Protein AF-A0A3N5J9G9-F1 (afdb_monomer)

Radius of gyration: 13.67 Å; Cα contacts (8 Å, |Δi|>4): 198; chains: 1; bounding box: 36×38×26 Å

Foldseek 3Di:
DPPLPQKDKDWDAPCCLVQVKDKAFPVRCVNDPDAPDWAWEQFPNDTDIWGWHWDQDPPPDDPPGRTITITHCNVVCVRGNADHRWMWMWGHDPRYIYIDTD

Secondary structure (DSSP, 8-state):
------EEEEEPPHHHHHHTEEEEEGGGGGGSSPTT-EEEEEETTEEEEEEEEEE----SSSS----EEEEE-GGGTTT----TT-EEEEEEETTEEEEEE-

pLDDT: mean 83.21, std 15.83, range [36.0, 94.75]

Nearest PDB structures (foldseek):
  6j9b-assembly2_D  TM=6.856E-01  e=1.153E-04  Arabidopsis thaliana
  5ly5-assembly1_A-2  TM=3.563E-01  e=4.260E+00  Pyrobaculum calidifontis
  4v2a-assembly1_A  TM=2.486E-01  e=2.518E+00  Homo sapiens

Mean predicted aligned error: 6.6 Å

Sequence (102 aa):
MDTTDQTFSRKLSGEESEKRFIIVPKERAGFFPKPGVSFKLLIDGNEIETALRPVEMPNQRSGQGRSSYHLDLSKHINLFRPRFGQMIMIEKVDDQFKLRLL

Structure (mmCIF, N/CA/C/O backbone):
data_AF-A0A3N5J9G9-F1
#
_entry.id   AF-A0A3N5J9G9-F1
#
loop_
_atom_site.group_PDB
_atom_site.id
_atom_site.type_symbol
_atom_site.label_atom_id
_atom_site.label_alt_id
_atom_site.label_comp_id
_atom_site.label_asym_id
_atom_site.label_entity_id
_atom_site.label_seq_id
_atom_site.pdbx_PDB_ins_code
_atom_site.Cartn_x
_atom_site.Cartn_y
_atom_site.Cartn_z
_atom_site.occupancy
_atom_site.B_iso_or_equiv
_atom_site.auth_seq_id
_atom_site.auth_comp_id
_atom_site.auth_asym_id
_atom_site.auth_atom_id
_atom_site.pdbx_PDB_model_num
ATOM 1 N N . MET A 1 1 ? -11.157 25.288 -2.956 1.00 36.00 1 MET A N 1
ATOM 2 C CA . MET A 1 1 ? -11.847 23.984 -3.018 1.00 36.00 1 MET A CA 1
ATOM 3 C C . MET A 1 1 ? -10.754 22.940 -3.039 1.00 36.00 1 MET A C 1
ATOM 5 O O . MET A 1 1 ? -10.257 22.603 -4.105 1.00 36.00 1 MET A O 1
ATOM 9 N N . ASP A 1 2 ? -10.297 22.533 -1.861 1.00 36.72 2 ASP A N 1
ATOM 10 C CA . ASP A 1 2 ? -9.253 21.524 -1.722 1.00 36.72 2 ASP A CA 1
ATOM 11 C C . ASP A 1 2 ? -9.874 20.159 -2.000 1.00 36.72 2 ASP A C 1
ATOM 13 O O . ASP A 1 2 ? -10.464 19.528 -1.126 1.00 36.72 2 ASP A O 1
ATOM 17 N N . THR A 1 3 ? -9.792 19.714 -3.249 1.00 41.41 3 THR A N 1
ATOM 18 C CA . THR A 1 3 ? -10.000 18.313 -3.611 1.00 41.41 3 THR A CA 1
ATOM 19 C C . THR A 1 3 ? -8.871 17.505 -2.986 1.00 41.41 3 THR A C 1
ATOM 21 O O . THR A 1 3 ? -7.856 17.232 -3.623 1.00 41.41 3 THR A O 1
ATOM 24 N N . THR A 1 4 ? -9.005 17.180 -1.700 1.00 55.50 4 THR A N 1
ATOM 25 C CA . THR A 1 4 ? -8.153 16.181 -1.065 1.00 55.50 4 THR A CA 1
ATOM 26 C C . THR A 1 4 ? -8.469 14.866 -1.759 1.00 55.50 4 THR A C 1
ATOM 28 O O . THR A 1 4 ? -9.549 14.312 -1.577 1.00 55.50 4 THR A O 1
ATOM 31 N N . ASP A 1 5 ? -7.573 14.433 -2.638 1.00 65.75 5 ASP A N 1
ATOM 32 C CA . ASP A 1 5 ? -7.665 13.170 -3.359 1.00 65.75 5 ASP A CA 1
ATOM 33 C C . ASP A 1 5 ? -7.802 12.046 -2.318 1.00 65.75 5 ASP A C 1
ATOM 35 O O . ASP A 1 5 ? -6.846 11.722 -1.616 1.00 65.75 5 ASP A O 1
ATOM 39 N N . GLN A 1 6 ? -9.017 11.522 -2.127 1.00 84.75 6 GLN A N 1
ATOM 40 C CA . GLN A 1 6 ? -9.305 10.523 -1.084 1.00 84.75 6 GLN A CA 1
ATOM 41 C C . GLN A 1 6 ? -8.866 9.115 -1.501 1.00 84.75 6 GLN A C 1
ATOM 43 O O . GLN A 1 6 ? -8.981 8.173 -0.720 1.00 84.75 6 GLN A O 1
ATOM 48 N N . THR A 1 7 ? -8.347 8.955 -2.718 1.00 91.06 7 THR A N 1
ATOM 49 C CA . THR A 1 7 ? -8.064 7.651 -3.313 1.00 91.06 7 THR A CA 1
ATOM 50 C C . THR A 1 7 ? -6.720 7.623 -4.021 1.00 91.06 7 THR A C 1
ATOM 52 O O . THR A 1 7 ? -6.488 8.358 -4.972 1.00 91.06 7 THR A O 1
ATOM 55 N N . PHE A 1 8 ? -5.870 6.676 -3.654 1.00 91.81 8 PHE A N 1
ATOM 56 C CA . PHE A 1 8 ? -4.665 6.322 -4.386 1.00 91.81 8 PHE A CA 1
ATOM 57 C C . PHE A 1 8 ? -4.888 5.017 -5.150 1.00 91.81 8 PHE A C 1
ATOM 59 O O . PHE A 1 8 ? -4.993 3.952 -4.548 1.00 91.81 8 PHE A O 1
ATOM 66 N N . SER A 1 9 ? -4.923 5.071 -6.480 1.00 92.88 9 SER A N 1
ATOM 67 C CA . SER A 1 9 ? -5.061 3.879 -7.322 1.00 92.88 9 SER A CA 1
ATOM 68 C C . SER A 1 9 ? -3.886 3.713 -8.267 1.00 92.88 9 SER A C 1
ATOM 70 O O . SER A 1 9 ? -3.437 4.688 -8.874 1.00 92.88 9 SER A O 1
ATOM 72 N N . ARG A 1 10 ? -3.418 2.478 -8.455 1.00 92.12 10 ARG A N 1
ATOM 73 C CA . ARG A 1 10 ? -2.392 2.180 -9.459 1.00 92.12 10 ARG A CA 1
ATOM 74 C C . ARG A 1 10 ? -2.289 0.703 -9.800 1.00 92.12 10 ARG A C 1
ATOM 76 O O . ARG A 1 10 ? -2.758 -0.155 -9.066 1.00 92.12 10 ARG A O 1
ATOM 83 N N . LYS A 1 11 ? -1.598 0.415 -10.900 1.00 94.06 11 LYS A N 1
ATOM 84 C CA . LYS A 1 11 ? -1.230 -0.940 -11.312 1.00 94.06 11 LYS A CA 1
ATOM 85 C C . LYS A 1 11 ? 0.057 -1.387 -10.613 1.00 94.06 11 LYS A C 1
ATOM 87 O O . LYS A 1 11 ? 1.041 -0.639 -10.611 1.00 94.06 11 LYS A O 1
ATOM 92 N N . LEU A 1 12 ? 0.053 -2.591 -10.048 1.00 91.44 12 LEU A N 1
ATOM 93 C CA . LEU A 1 12 ? 1.231 -3.207 -9.441 1.00 91.44 12 LEU A CA 1
ATOM 94 C C . LEU A 1 12 ? 2.194 -3.719 -10.509 1.00 91.44 12 LEU A C 1
ATOM 96 O O . LEU A 1 12 ? 1.791 -4.348 -11.493 1.00 91.44 12 LEU A O 1
ATOM 100 N N . SER A 1 13 ? 3.480 -3.460 -10.295 1.00 90.75 13 SER A N 1
ATOM 101 C CA . SER A 1 13 ? 4.556 -4.066 -11.077 1.00 90.75 13 SER A CA 1
ATOM 102 C C . SER A 1 13 ? 4.800 -5.526 -10.667 1.00 90.75 13 SER A C 1
ATOM 104 O O . SER A 1 13 ? 4.229 -6.031 -9.695 1.00 90.75 13 SER A O 1
ATOM 106 N N . GLY A 1 14 ? 5.643 -6.225 -11.435 1.00 88.56 14 GLY A N 1
ATOM 107 C CA . GLY A 1 14 ? 6.019 -7.613 -11.141 1.00 88.56 14 GLY A CA 1
ATOM 108 C C . GLY A 1 14 ? 6.712 -7.725 -9.792 1.00 88.56 14 GLY A C 1
ATOM 109 O O . GLY A 1 14 ? 6.305 -8.530 -8.961 1.00 88.56 14 GLY A O 1
ATOM 110 N N . GLU A 1 15 ? 7.673 -6.835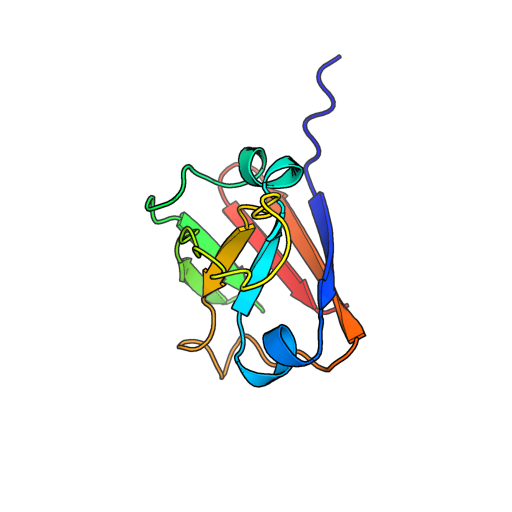 -9.539 1.00 89.25 15 GLU A N 1
ATOM 111 C CA . GLU A 1 15 ? 8.429 -6.820 -8.290 1.00 89.25 15 GLU A CA 1
ATOM 112 C C . GLU A 1 15 ? 7.528 -6.581 -7.070 1.00 89.25 15 GLU A C 1
ATOM 114 O O . GLU A 1 15 ? 7.636 -7.286 -6.074 1.00 89.25 15 GLU A O 1
ATOM 119 N N . GLU A 1 16 ? 6.593 -5.640 -7.165 1.00 89.19 16 GLU A N 1
ATOM 120 C CA . GLU A 1 16 ? 5.635 -5.345 -6.095 1.00 89.19 16 GLU A CA 1
ATOM 121 C C . GLU A 1 16 ? 4.703 -6.506 -5.780 1.00 89.19 16 GLU A C 1
ATOM 123 O O . GLU A 1 16 ? 4.377 -6.757 -4.622 1.00 89.19 16 GLU A O 1
ATOM 128 N N . SER A 1 17 ? 4.277 -7.223 -6.818 1.00 89.62 17 SER A N 1
ATOM 129 C CA . SER A 1 17 ? 3.384 -8.367 -6.657 1.00 89.62 17 SER A CA 1
ATOM 130 C C . SER A 1 17 ? 4.127 -9.554 -6.042 1.00 89.62 17 SER A C 1
ATOM 132 O O . SER A 1 17 ? 3.610 -10.220 -5.148 1.00 89.62 17 SER A O 1
ATOM 134 N N . GLU A 1 18 ? 5.362 -9.790 -6.486 1.00 89.25 18 GLU A N 1
ATOM 135 C CA . GLU A 1 18 ? 6.203 -10.895 -6.027 1.00 89.25 18 GLU A CA 1
ATOM 136 C C . GLU A 1 18 ? 6.710 -10.673 -4.596 1.00 89.25 18 GLU A C 1
ATOM 138 O O . GLU A 1 18 ? 6.531 -11.525 -3.724 1.00 89.25 18 GLU A O 1
ATOM 143 N N . LYS A 1 19 ? 7.291 -9.497 -4.333 1.00 88.88 19 LYS A N 1
ATOM 144 C CA . LYS A 1 19 ? 7.855 -9.124 -3.029 1.00 88.88 19 LYS A CA 1
ATOM 145 C C . LYS A 1 19 ? 6.815 -8.529 -2.073 1.00 88.88 19 LYS A C 1
ATOM 147 O O . LYS A 1 19 ? 7.134 -8.293 -0.911 1.00 88.88 19 LYS A O 1
ATOM 152 N N . ARG A 1 20 ? 5.575 -8.324 -2.534 1.00 91.25 20 ARG A N 1
ATOM 153 C CA . ARG A 1 20 ? 4.410 -7.8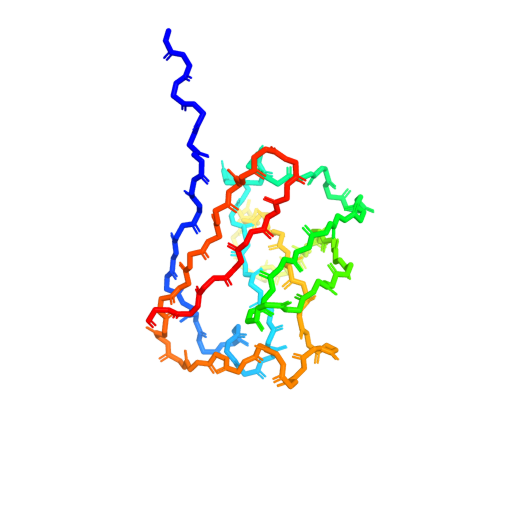88 -1.739 1.00 91.25 20 ARG A CA 1
ATOM 154 C C . ARG A 1 20 ? 4.620 -6.564 -1.019 1.00 91.25 20 ARG A C 1
ATOM 156 O O . ARG A 1 20 ? 4.363 -6.427 0.174 1.00 91.25 20 ARG A O 1
ATOM 163 N N . PHE A 1 21 ? 5.045 -5.570 -1.773 1.00 91.69 21 PHE A N 1
ATOM 164 C CA . PHE A 1 21 ? 5.053 -4.186 -1.326 1.00 91.69 21 PHE A CA 1
ATOM 165 C C . PHE A 1 21 ? 4.386 -3.314 -2.376 1.00 91.69 21 PHE A C 1
ATOM 167 O O . PHE A 1 21 ? 4.200 -3.732 -3.516 1.00 91.69 21 PHE A O 1
ATOM 174 N N . ILE A 1 22 ? 4.033 -2.095 -1.991 1.00 91.94 22 ILE A N 1
ATOM 175 C CA . ILE A 1 22 ? 3.468 -1.109 -2.906 1.00 91.94 22 ILE A CA 1
ATOM 176 C C . ILE A 1 22 ? 4.411 0.077 -2.982 1.00 91.94 22 ILE A C 1
ATOM 178 O O . ILE A 1 22 ? 4.732 0.691 -1.967 1.00 91.94 22 ILE A O 1
ATOM 182 N N . ILE A 1 23 ? 4.825 0.421 -4.194 1.00 91.19 23 ILE A N 1
ATOM 183 C CA . ILE A 1 23 ? 5.572 1.645 -4.463 1.00 91.19 23 ILE A CA 1
ATOM 184 C C . ILE A 1 23 ? 4.601 2.824 -4.416 1.00 91.19 23 ILE A C 1
ATOM 186 O O . ILE A 1 23 ? 3.589 2.877 -5.118 1.00 91.19 23 ILE A O 1
ATOM 190 N N . VAL A 1 24 ? 4.927 3.806 -3.598 1.00 90.62 24 VAL A N 1
ATOM 191 C CA . VAL A 1 24 ? 4.236 5.083 -3.514 1.00 90.62 24 VAL A CA 1
ATOM 192 C C . VAL A 1 24 ? 5.177 6.148 -4.073 1.00 90.62 24 VAL A C 1
ATOM 194 O O . VAL A 1 24 ? 6.201 6.458 -3.454 1.00 90.62 24 VAL A O 1
ATOM 197 N N . PRO A 1 25 ? 4.867 6.704 -5.258 1.00 87.06 25 PRO A N 1
ATOM 198 C CA . PRO A 1 25 ? 5.620 7.815 -5.825 1.00 87.06 25 PRO A CA 1
ATOM 199 C C . PRO A 1 25 ? 5.657 9.006 -4.862 1.00 87.06 25 PRO A C 1
ATOM 201 O O . PRO A 1 25 ? 4.667 9.282 -4.183 1.00 87.06 25 PRO A O 1
ATOM 204 N N . LYS A 1 26 ? 6.763 9.759 -4.830 1.00 83.81 26 LYS A N 1
ATOM 205 C CA . LYS A 1 26 ? 6.915 10.929 -3.943 1.00 83.81 26 LYS A CA 1
ATOM 206 C C . LYS A 1 26 ? 5.783 11.948 -4.077 1.00 83.81 26 LYS A C 1
ATOM 208 O O . LYS A 1 26 ? 5.338 12.490 -3.074 1.00 83.81 26 LYS A O 1
ATOM 213 N N . GLU A 1 27 ? 5.291 12.166 -5.294 1.00 84.69 27 GLU A N 1
ATOM 214 C CA . GLU A 1 27 ? 4.158 13.059 -5.581 1.00 84.69 27 GLU A CA 1
ATOM 215 C C . GLU A 1 27 ? 2.850 12.620 -4.897 1.00 84.69 27 GLU A C 1
ATOM 217 O O . GLU A 1 27 ? 2.011 13.453 -4.572 1.00 84.69 27 GLU A O 1
ATOM 222 N N . ARG A 1 28 ? 2.693 11.317 -4.626 1.00 87.00 28 ARG A N 1
ATOM 223 C CA . ARG A 1 28 ? 1.544 10.738 -3.919 1.00 87.00 28 ARG A CA 1
ATOM 224 C C . ARG A 1 28 ? 1.824 10.469 -2.440 1.00 87.00 28 ARG A C 1
ATOM 226 O O . ARG A 1 28 ? 0.907 10.109 -1.715 1.00 87.00 28 ARG A O 1
ATOM 233 N N . ALA A 1 29 ? 3.053 10.666 -1.959 1.00 84.88 29 ALA A N 1
ATOM 234 C CA . ALA A 1 29 ? 3.409 10.400 -0.565 1.00 84.88 29 ALA A CA 1
ATOM 235 C C . ALA A 1 29 ? 2.619 11.265 0.429 1.00 84.88 29 ALA A C 1
ATOM 237 O O . ALA A 1 29 ? 2.349 10.811 1.534 1.00 84.88 29 ALA A O 1
ATOM 238 N N . GLY A 1 30 ? 2.197 12.471 0.022 1.00 86.00 30 GLY A N 1
ATOM 239 C CA . GLY A 1 30 ? 1.364 13.360 0.840 1.00 86.00 30 GLY A CA 1
ATOM 240 C C . GLY A 1 30 ? -0.048 12.835 1.131 1.00 86.00 30 GLY A C 1
ATOM 241 O O . GLY A 1 30 ? -0.703 13.355 2.027 1.00 86.00 30 GLY A O 1
ATOM 242 N N . PHE A 1 31 ? -0.511 11.806 0.410 1.00 88.62 31 PHE A N 1
ATOM 243 C CA . PHE A 1 31 ? -1.771 11.113 0.704 1.00 88.62 31 PHE A CA 1
ATOM 244 C C . PHE A 1 31 ? -1.689 10.272 1.988 1.00 88.62 31 PHE A C 1
ATOM 246 O O . PHE A 1 31 ? -2.677 10.109 2.703 1.00 88.62 31 PHE A O 1
ATOM 253 N N . PHE A 1 32 ? -0.505 9.738 2.283 1.00 90.12 32 PHE A N 1
ATOM 254 C CA . PHE A 1 32 ? -0.263 8.856 3.415 1.00 90.12 32 PHE A CA 1
ATOM 255 C C . PHE A 1 32 ? 0.300 9.633 4.613 1.00 90.12 32 PHE A C 1
ATOM 257 O O . PHE A 1 32 ? 0.802 10.752 4.463 1.00 90.12 32 PHE A O 1
ATOM 264 N N . PRO A 1 33 ? 0.284 9.033 5.814 1.00 89.94 33 PRO A N 1
ATOM 265 C CA . PRO A 1 33 ? 1.021 9.553 6.955 1.00 89.94 33 PRO A CA 1
ATOM 266 C C . PRO A 1 33 ? 2.511 9.680 6.639 1.00 89.94 33 PRO A C 1
ATOM 268 O O . PRO A 1 33 ? 3.040 9.025 5.734 1.00 89.94 33 PRO A O 1
ATOM 271 N N . LYS A 1 34 ? 3.196 10.545 7.395 1.00 88.50 34 LYS A N 1
ATOM 272 C CA . LYS A 1 34 ? 4.618 10.824 7.173 1.00 88.50 34 LYS A CA 1
ATOM 273 C C . LYS A 1 34 ? 5.423 9.513 7.130 1.00 88.50 34 LYS A C 1
ATOM 275 O O . LYS A 1 34 ? 5.167 8.625 7.943 1.00 88.50 34 LYS A O 1
ATOM 280 N N . PRO A 1 35 ? 6.418 9.391 6.234 1.00 88.56 35 PRO A N 1
ATOM 281 C CA . PRO A 1 35 ? 7.283 8.218 6.192 1.00 88.56 35 PRO A CA 1
ATOM 282 C C . PRO A 1 35 ? 7.871 7.902 7.573 1.00 88.56 35 PRO A C 1
ATOM 284 O O . PRO A 1 35 ? 8.323 8.803 8.277 1.00 88.56 35 PRO A O 1
ATOM 287 N N . GLY A 1 36 ? 7.848 6.628 7.959 1.00 86.38 36 GLY A N 1
ATOM 288 C CA . GLY A 1 36 ? 8.258 6.146 9.280 1.00 86.38 36 GLY A CA 1
ATOM 289 C C . GLY A 1 36 ? 7.169 6.192 10.358 1.00 86.38 36 GLY A C 1
ATOM 290 O O . GLY A 1 36 ? 7.351 5.569 11.399 1.00 86.38 36 GLY A O 1
ATOM 291 N N . VAL A 1 37 ? 6.038 6.864 10.120 1.00 90.00 37 VAL A N 1
ATOM 292 C CA . VAL A 1 37 ? 4.890 6.851 11.036 1.00 90.00 37 VAL A CA 1
ATOM 293 C C . VAL A 1 37 ? 3.995 5.661 10.706 1.00 90.00 37 VAL A C 1
ATOM 295 O O . VAL A 1 37 ? 3.527 5.522 9.574 1.00 90.00 37 VAL A O 1
ATOM 298 N N . SER A 1 38 ? 3.770 4.804 11.702 1.00 91.06 38 SER A N 1
ATOM 299 C CA . SER A 1 38 ? 2.820 3.697 11.608 1.00 91.06 38 SER A CA 1
ATOM 300 C C . SER A 1 38 ? 1.386 4.205 11.502 1.00 91.06 38 SER A C 1
ATOM 302 O O . SER A 1 38 ? 1.005 5.178 12.151 1.00 91.06 38 SER A O 1
ATOM 304 N N . PHE A 1 39 ? 0.582 3.522 10.699 1.00 92.00 39 PHE A N 1
ATOM 305 C CA . PHE A 1 39 ? -0.835 3.788 10.531 1.00 92.00 39 PHE A CA 1
ATOM 306 C C . PHE A 1 39 ? -1.614 2.505 10.266 1.00 92.00 39 PHE A C 1
ATOM 308 O O . PHE A 1 39 ? -1.059 1.470 9.885 1.00 92.00 39 PHE A O 1
ATOM 315 N N . LYS A 1 40 ? -2.927 2.595 10.472 1.00 92.88 40 LYS A N 1
ATOM 316 C CA . LYS A 1 40 ? -3.855 1.484 10.287 1.00 92.88 40 LYS A CA 1
ATOM 317 C C . LYS A 1 40 ? -4.276 1.380 8.828 1.00 92.88 40 LYS A C 1
ATOM 319 O O . LYS A 1 40 ? -4.797 2.335 8.247 1.00 92.88 40 LYS A O 1
ATOM 324 N N . LEU A 1 41 ? -4.069 0.202 8.258 1.00 94.50 41 LEU A N 1
ATOM 325 C CA . LEU A 1 41 ? -4.509 -0.163 6.922 1.00 94.50 41 LEU A CA 1
ATOM 326 C C . LEU A 1 41 ? -5.472 -1.342 7.025 1.00 94.50 41 LEU A C 1
ATOM 328 O O . LEU A 1 41 ? -5.141 -2.381 7.583 1.00 94.50 41 LEU A O 1
ATOM 332 N N . LEU A 1 42 ? -6.663 -1.192 6.467 1.00 94.69 42 LEU A N 1
ATOM 333 C CA . LEU A 1 42 ? -7.656 -2.247 6.368 1.00 94.69 42 LEU A CA 1
ATOM 334 C C . LEU A 1 42 ? -7.475 -2.975 5.034 1.00 94.69 42 LEU A C 1
ATOM 336 O O . LEU A 1 42 ? -7.608 -2.364 3.973 1.00 94.69 42 LEU A O 1
ATOM 340 N N . ILE A 1 43 ? -7.194 -4.274 5.082 1.00 93.12 43 ILE A N 1
ATOM 341 C CA . ILE A 1 43 ? -7.082 -5.149 3.911 1.00 93.12 43 ILE A CA 1
ATOM 342 C C . ILE A 1 43 ? -8.031 -6.323 4.108 1.00 93.12 43 ILE A C 1
ATOM 344 O O . ILE A 1 43 ? -7.908 -7.043 5.092 1.00 93.12 43 ILE A O 1
ATOM 348 N N . ASP A 1 44 ? -8.966 -6.524 3.179 1.00 87.44 44 ASP A N 1
ATOM 349 C CA . ASP A 1 44 ? -9.905 -7.658 3.219 1.00 87.44 44 ASP A CA 1
ATOM 350 C C . ASP A 1 44 ? -10.610 -7.809 4.587 1.00 87.44 44 ASP A C 1
ATOM 352 O O . ASP A 1 44 ? -10.635 -8.873 5.201 1.00 87.44 44 ASP A O 1
ATOM 356 N N . GLY A 1 45 ? -11.078 -6.685 5.145 1.00 88.44 45 GLY A N 1
ATOM 357 C CA . GLY A 1 45 ? -11.729 -6.631 6.462 1.00 88.44 45 GLY A CA 1
ATOM 358 C C . GLY A 1 45 ? -10.798 -6.781 7.674 1.00 88.44 45 GLY A C 1
ATOM 359 O O . GLY A 1 45 ? -11.262 -6.650 8.803 1.00 88.44 45 GLY A O 1
ATOM 360 N N . ASN A 1 46 ? -9.498 -7.000 7.467 1.00 91.38 46 ASN A N 1
ATOM 361 C CA . ASN A 1 46 ? -8.503 -7.143 8.526 1.00 91.38 46 ASN A CA 1
ATOM 362 C C . ASN A 1 46 ? -7.693 -5.856 8.683 1.00 91.38 46 ASN A C 1
ATOM 364 O O . ASN A 1 46 ? -7.131 -5.342 7.716 1.00 91.38 46 ASN A O 1
ATOM 368 N N . GLU A 1 47 ? -7.619 -5.335 9.905 1.00 92.81 47 GLU A N 1
ATOM 369 C CA . GLU A 1 47 ? -6.799 -4.165 10.211 1.00 92.81 47 GLU A CA 1
ATOM 370 C C . GLU A 1 47 ? -5.358 -4.594 10.499 1.00 92.81 47 GLU A C 1
ATOM 372 O O . GLU A 1 47 ? -5.108 -5.475 11.322 1.00 92.81 47 GLU A O 1
ATOM 377 N N . ILE A 1 48 ? -4.408 -3.961 9.817 1.00 92.88 48 ILE A N 1
ATOM 378 C CA . ILE A 1 48 ? -2.977 -4.146 10.039 1.00 92.88 48 ILE A CA 1
ATOM 379 C C . ILE A 1 48 ? -2.319 -2.807 10.349 1.00 92.88 48 ILE A C 1
ATOM 381 O O . ILE A 1 48 ? -2.758 -1.756 9.881 1.00 92.88 48 ILE A O 1
ATOM 385 N N . GLU A 1 49 ? -1.224 -2.856 11.098 1.00 92.06 49 GLU A N 1
ATOM 386 C CA . GLU A 1 49 ? -0.353 -1.704 11.285 1.00 92.06 49 GLU A CA 1
ATOM 387 C C . GLU A 1 49 ? 0.793 -1.760 10.272 1.00 92.06 49 GLU A C 1
ATOM 389 O O . GLU A 1 49 ? 1.506 -2.759 10.162 1.00 92.06 49 GLU A O 1
ATOM 394 N N . THR A 1 50 ? 0.965 -0.688 9.507 1.00 92.25 50 THR A N 1
ATOM 395 C CA . THR A 1 50 ? 2.027 -0.568 8.505 1.00 92.25 50 THR A CA 1
ATOM 396 C C . THR A 1 50 ? 2.531 0.870 8.438 1.00 92.25 50 THR A C 1
ATOM 398 O O . THR A 1 50 ? 1.958 1.767 9.045 1.00 92.25 50 THR A O 1
ATOM 401 N N . ALA A 1 51 ? 3.628 1.106 7.729 1.00 91.88 51 ALA A N 1
ATOM 402 C CA . ALA A 1 51 ? 4.218 2.429 7.583 1.00 91.88 51 ALA A CA 1
ATOM 403 C C . ALA A 1 51 ? 4.824 2.587 6.191 1.00 91.88 51 ALA A C 1
ATOM 405 O O . ALA A 1 51 ? 5.354 1.630 5.618 1.00 91.88 51 ALA A O 1
ATOM 406 N N . LEU A 1 52 ? 4.824 3.818 5.676 1.00 91.69 52 LEU A N 1
ATOM 407 C CA . LEU A 1 52 ? 5.632 4.144 4.507 1.00 91.69 52 LEU A CA 1
ATOM 408 C C . LEU A 1 52 ? 7.107 4.163 4.888 1.00 91.69 52 LEU A C 1
ATOM 410 O O . LEU A 1 52 ? 7.516 4.898 5.786 1.00 91.69 52 LEU A O 1
ATOM 414 N N . ARG A 1 53 ? 7.922 3.403 4.163 1.00 88.62 53 ARG A N 1
ATOM 415 C CA . ARG A 1 53 ? 9.376 3.404 4.320 1.00 88.62 53 ARG A CA 1
ATOM 416 C C . ARG A 1 53 ? 10.029 4.081 3.123 1.00 88.62 53 ARG A C 1
ATOM 418 O O . ARG A 1 53 ? 9.675 3.750 1.993 1.00 88.62 53 ARG A O 1
ATOM 425 N N . PRO A 1 54 ? 10.957 5.028 3.325 1.00 83.69 54 PRO A N 1
ATOM 426 C CA . PRO A 1 54 ? 11.755 5.534 2.220 1.00 83.69 54 PRO A CA 1
ATOM 427 C C . PRO A 1 54 ? 12.608 4.391 1.675 1.00 83.69 54 PRO A C 1
ATOM 429 O O . PRO A 1 54 ? 13.235 3.663 2.444 1.00 83.69 54 PRO A O 1
ATOM 432 N N . VAL A 1 55 ? 12.626 4.231 0.356 1.00 75.06 55 VAL A N 1
ATOM 433 C CA . VAL A 1 55 ? 13.571 3.334 -0.301 1.00 75.06 55 VAL A CA 1
ATOM 434 C C . VAL A 1 55 ? 14.464 4.174 -1.185 1.00 75.06 55 VAL A C 1
ATOM 436 O O . VAL A 1 55 ? 14.029 4.803 -2.152 1.00 75.06 55 VAL A O 1
ATOM 439 N N . GLU A 1 56 ? 15.737 4.198 -0.819 1.00 60.16 56 GLU A N 1
ATOM 440 C CA . GLU A 1 56 ? 16.782 4.669 -1.706 1.00 60.16 56 GLU A CA 1
ATOM 441 C C . GLU A 1 56 ? 16.972 3.591 -2.767 1.00 60.16 56 GLU A C 1
ATOM 443 O O . GLU A 1 56 ? 17.539 2.535 -2.502 1.00 60.16 56 GLU A O 1
ATOM 448 N N . MET A 1 57 ? 16.433 3.818 -3.965 1.00 56.03 57 MET A N 1
ATOM 449 C CA . MET A 1 57 ? 16.833 3.031 -5.124 1.00 56.03 57 MET A CA 1
ATOM 450 C C . MET A 1 57 ? 18.231 3.504 -5.536 1.00 56.03 57 MET A C 1
ATOM 452 O O . MET A 1 57 ? 18.360 4.654 -5.974 1.00 56.03 57 MET A O 1
ATOM 456 N N . PRO A 1 58 ? 19.282 2.670 -5.423 1.00 47.41 58 PRO A N 1
ATOM 457 C CA . PRO A 1 58 ? 20.580 3.001 -5.983 1.00 47.41 58 PRO A CA 1
ATOM 458 C C . PRO A 1 58 ? 20.471 2.931 -7.510 1.00 47.41 58 PRO A C 1
ATOM 460 O O . PRO A 1 58 ? 20.695 1.893 -8.126 1.00 47.41 58 PRO A O 1
ATOM 463 N N . ASN A 1 59 ? 20.088 4.035 -8.152 1.00 49.75 59 ASN A N 1
ATOM 464 C CA . ASN A 1 59 ? 20.163 4.129 -9.605 1.00 49.75 59 ASN A CA 1
ATOM 465 C C . ASN A 1 59 ? 21.634 4.268 -10.004 1.00 49.75 59 ASN A C 1
ATOM 467 O O . ASN A 1 59 ? 22.244 5.322 -9.843 1.00 49.75 59 ASN A O 1
ATOM 471 N N . GLN A 1 60 ? 22.200 3.197 -10.558 1.00 46.66 60 GLN A N 1
ATOM 472 C CA . GLN A 1 60 ? 23.589 3.145 -11.017 1.00 46.66 60 GLN A CA 1
ATOM 473 C C . GLN A 1 60 ? 23.841 3.937 -12.319 1.00 46.66 60 GLN A C 1
ATOM 475 O O . GLN A 1 60 ? 24.961 3.943 -12.823 1.00 46.66 60 GLN A O 1
ATOM 480 N N . ARG A 1 61 ? 22.841 4.621 -12.892 1.00 45.88 61 ARG A N 1
ATOM 481 C CA . ARG A 1 61 ? 23.004 5.510 -14.055 1.00 45.88 61 ARG A CA 1
ATOM 482 C C . ARG A 1 61 ? 21.980 6.646 -13.999 1.00 45.88 61 ARG A C 1
ATOM 484 O O . ARG A 1 61 ? 20.792 6.388 -13.859 1.00 45.88 61 ARG A O 1
ATOM 491 N N . SER A 1 62 ? 22.457 7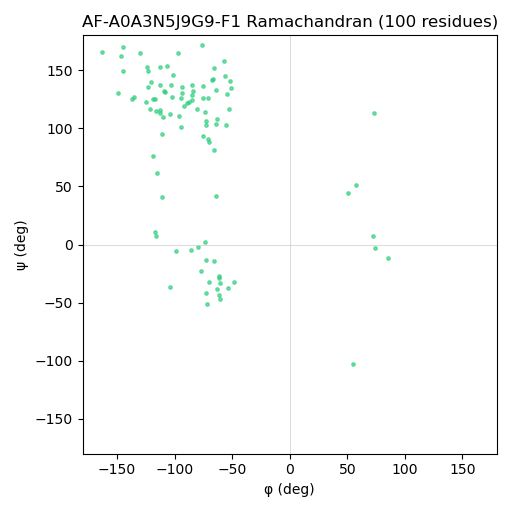.877 -14.169 1.00 44.19 62 SER A N 1
ATOM 492 C CA . SER A 1 62 ? 21.697 9.137 -14.227 1.00 44.19 62 SER A CA 1
ATOM 493 C C . SER A 1 62 ? 21.129 9.634 -12.891 1.00 44.19 62 S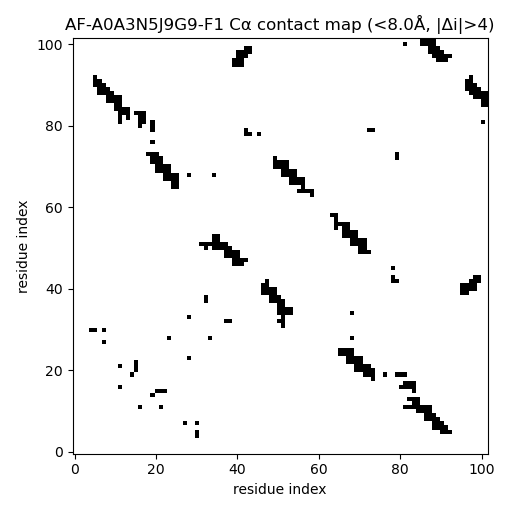ER A C 1
ATOM 495 O O . SER A 1 62 ? 20.209 9.055 -12.324 1.00 44.19 62 SER A O 1
ATOM 497 N N . GLY A 1 63 ? 21.671 10.768 -12.426 1.00 44.38 63 GLY A N 1
ATOM 498 C CA . GLY A 1 63 ? 21.392 11.472 -11.163 1.00 44.38 63 GLY A CA 1
ATOM 499 C C . GLY A 1 63 ? 19.979 12.042 -10.976 1.00 44.38 63 GLY A C 1
ATOM 500 O O . GLY A 1 63 ? 19.819 13.140 -10.457 1.00 44.38 63 GLY A O 1
ATOM 501 N N . GLN A 1 64 ? 18.948 11.297 -11.367 1.00 43.47 64 GLN A N 1
ATOM 502 C CA . GLN A 1 64 ? 17.558 11.512 -10.977 1.00 43.47 64 GLN A CA 1
ATOM 503 C C . GLN A 1 64 ? 17.077 10.273 -10.220 1.00 43.47 64 GLN A C 1
ATOM 505 O O . GLN A 1 64 ? 16.362 9.421 -10.750 1.00 43.47 64 GLN A O 1
ATOM 510 N N . GLY A 1 65 ? 17.503 10.148 -8.963 1.00 48.44 65 GLY A N 1
ATOM 511 C CA . GLY A 1 65 ? 16.901 9.187 -8.048 1.00 48.44 65 GLY A CA 1
ATOM 512 C C . GLY A 1 65 ? 15.440 9.571 -7.839 1.00 48.44 65 GLY A C 1
ATOM 513 O O . GLY A 1 65 ? 15.146 10.574 -7.189 1.00 48.44 65 GLY A O 1
ATOM 514 N N . ARG A 1 66 ? 14.506 8.801 -8.404 1.00 54.97 66 ARG A N 1
ATOM 515 C CA . ARG A 1 66 ? 13.091 8.921 -8.042 1.00 54.97 66 ARG A CA 1
ATOM 516 C C . ARG A 1 66 ? 12.948 8.370 -6.631 1.00 54.97 66 ARG A C 1
ATOM 518 O O . ARG A 1 66 ? 12.762 7.169 -6.460 1.00 54.97 66 ARG A O 1
ATOM 525 N N . SER A 1 67 ? 13.077 9.235 -5.623 1.00 63.56 67 SER A N 1
ATOM 526 C CA . SER A 1 67 ? 12.760 8.864 -4.244 1.00 63.56 67 SER A CA 1
ATOM 527 C C . SER A 1 67 ? 11.346 8.294 -4.241 1.00 63.56 67 SER A C 1
ATOM 529 O O . SER A 1 67 ? 10.398 8.987 -4.607 1.00 63.56 67 SER A O 1
ATOM 531 N N . SER A 1 68 ? 11.217 7.022 -3.896 1.00 80.19 68 SER A N 1
ATOM 532 C CA . SER A 1 68 ? 9.929 6.352 -3.801 1.00 80.19 68 SER A CA 1
ATOM 533 C C . SER A 1 68 ? 9.798 5.786 -2.401 1.00 80.19 68 SER A C 1
ATOM 535 O O . SER A 1 68 ? 10.789 5.455 -1.747 1.00 80.19 68 SER A O 1
ATOM 537 N N . TYR A 1 69 ? 8.567 5.717 -1.923 1.00 89.06 69 TYR A N 1
ATOM 538 C CA . TYR A 1 69 ? 8.265 5.106 -0.642 1.00 89.06 69 TYR A CA 1
ATOM 539 C C . TYR A 1 69 ? 7.702 3.718 -0.887 1.00 89.06 69 TYR A C 1
ATOM 541 O O . TYR A 1 69 ? 7.031 3.490 -1.888 1.00 89.06 69 TYR A O 1
ATOM 549 N N . HIS A 1 70 ? 7.989 2.779 0.000 1.00 91.19 70 HIS A N 1
ATOM 550 C CA . HIS A 1 70 ? 7.407 1.449 -0.035 1.00 91.19 70 HIS A CA 1
ATOM 551 C C . HIS A 1 70 ? 6.432 1.308 1.123 1.00 91.19 70 HIS A C 1
ATOM 553 O O . HIS A 1 70 ? 6.758 1.618 2.270 1.00 91.19 70 HIS A O 1
ATOM 559 N N . LEU A 1 71 ? 5.248 0.802 0.816 1.00 91.88 71 LEU A N 1
ATOM 560 C CA . 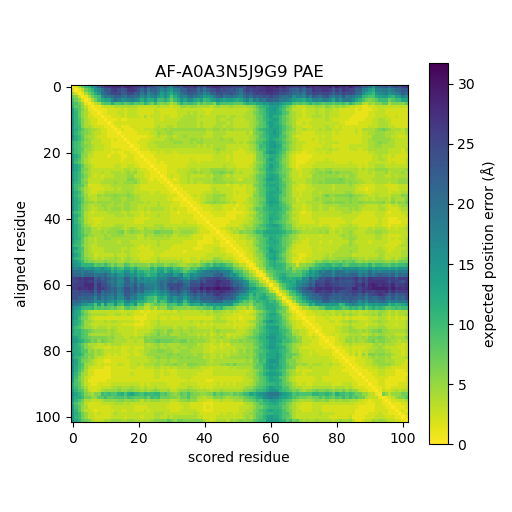LEU A 1 71 ? 4.333 0.243 1.791 1.00 91.88 71 LEU A CA 1
ATOM 561 C C . LEU A 1 71 ? 4.579 -1.264 1.826 1.00 91.88 71 LEU A C 1
ATOM 563 O O . LEU A 1 71 ? 4.188 -1.984 0.906 1.00 91.88 71 LEU A O 1
ATOM 567 N N . ASP A 1 72 ? 5.308 -1.722 2.837 1.00 89.75 72 ASP A N 1
ATOM 568 C CA . ASP A 1 72 ? 5.682 -3.129 2.965 1.00 89.75 72 ASP A CA 1
ATOM 569 C C . ASP A 1 72 ? 4.515 -3.938 3.547 1.00 89.75 72 ASP A C 1
ATOM 571 O O . ASP A 1 72 ? 4.079 -3.709 4.677 1.00 89.75 72 ASP A O 1
ATOM 575 N N . LEU A 1 73 ? 4.010 -4.882 2.751 1.00 90.88 73 LEU A N 1
ATOM 576 C CA . LEU A 1 73 ? 2.931 -5.803 3.104 1.00 90.88 73 LEU A CA 1
ATOM 577 C C . LEU A 1 73 ? 3.415 -7.262 3.091 1.00 90.88 73 LEU A C 1
ATOM 579 O O . LEU A 1 73 ? 2.610 -8.188 3.204 1.00 90.88 73 LEU A O 1
ATOM 583 N N . SER A 1 74 ? 4.729 -7.489 2.995 1.00 87.75 74 SER A N 1
ATOM 584 C CA . SER A 1 74 ? 5.332 -8.818 2.847 1.00 87.75 74 SER A CA 1
ATOM 585 C C . SER A 1 74 ? 5.024 -9.752 4.018 1.00 87.75 74 SER A C 1
ATOM 587 O O . SER A 1 74 ? 4.815 -10.952 3.820 1.00 87.75 74 SER A O 1
ATOM 589 N N . LYS A 1 75 ? 4.897 -9.191 5.226 1.00 88.81 75 LYS A N 1
ATOM 590 C CA . LYS A 1 75 ? 4.514 -9.910 6.452 1.00 88.81 75 LYS A CA 1
ATOM 591 C C . LYS A 1 75 ? 3.039 -10.319 6.494 1.00 88.81 75 LYS A C 1
ATOM 593 O O . LYS A 1 75 ? 2.668 -11.164 7.302 1.00 88.81 75 LYS A O 1
ATOM 598 N N . HIS A 1 76 ? 2.207 -9.774 5.610 1.00 89.62 76 HIS A N 1
ATOM 599 C CA . HIS A 1 76 ? 0.761 -9.994 5.571 1.00 89.62 76 HIS A CA 1
ATOM 600 C C . HIS A 1 76 ? 0.341 -10.819 4.344 1.00 89.62 76 HIS A C 1
ATOM 602 O O . HIS A 1 76 ? -0.692 -10.557 3.733 1.00 89.62 76 HIS A O 1
ATOM 608 N N . ILE A 1 77 ? 1.119 -11.858 4.003 1.00 85.69 77 ILE A N 1
ATOM 609 C CA . ILE A 1 77 ? 0.888 -12.785 2.869 1.00 85.69 77 ILE A CA 1
ATOM 610 C C . ILE A 1 77 ? -0.542 -13.336 2.776 1.00 85.69 77 ILE A C 1
ATOM 612 O O . ILE A 1 77 ? -1.037 -13.632 1.688 1.00 85.69 77 ILE A O 1
ATOM 616 N N . ASN A 1 78 ? -1.210 -13.519 3.912 1.00 88.25 78 ASN A N 1
ATOM 617 C CA . ASN A 1 78 ? -2.561 -14.070 3.937 1.00 88.25 78 ASN A CA 1
ATOM 618 C C . ASN A 1 78 ? -3.628 -13.050 3.536 1.00 88.25 78 ASN A C 1
ATOM 620 O O . ASN A 1 78 ? -4.680 -13.464 3.068 1.00 88.25 78 ASN A O 1
ATOM 624 N N . LEU A 1 79 ? -3.330 -11.756 3.667 1.00 90.00 79 LEU A N 1
ATOM 625 C CA . LEU A 1 79 ? -4.253 -10.651 3.406 1.00 90.00 79 LEU A CA 1
ATOM 626 C C . LEU A 1 79 ? -3.949 -9.965 2.070 1.00 90.00 79 LEU A C 1
ATOM 628 O O . LEU A 1 79 ? -4.852 -9.571 1.341 1.00 90.00 79 LEU A O 1
ATOM 632 N N . PHE A 1 80 ? -2.667 -9.845 1.719 1.00 91.31 80 PHE A N 1
ATOM 633 C CA . PHE A 1 80 ? -2.217 -9.194 0.495 1.00 91.31 80 PHE A CA 1
ATOM 634 C C . PHE A 1 80 ? -1.628 -10.226 -0.471 1.00 91.31 80 PHE A C 1
ATOM 636 O O . PHE A 1 80 ? -0.454 -10.594 -0.390 1.00 91.31 80 PHE A O 1
ATOM 643 N N . ARG A 1 81 ? -2.470 -10.699 -1.399 1.00 90.69 81 ARG A N 1
ATOM 644 C CA . ARG A 1 81 ? -2.117 -11.667 -2.456 1.00 90.69 81 ARG A CA 1
ATOM 645 C C . ARG A 1 81 ? -2.237 -11.038 -3.850 1.00 90.69 81 ARG A C 1
ATOM 647 O O . ARG A 1 81 ? -3.068 -11.481 -4.645 1.00 90.69 81 ARG A O 1
ATOM 654 N N . PRO A 1 82 ? -1.455 -9.984 -4.136 1.00 91.62 82 PRO A N 1
ATOM 655 C CA . PRO A 1 8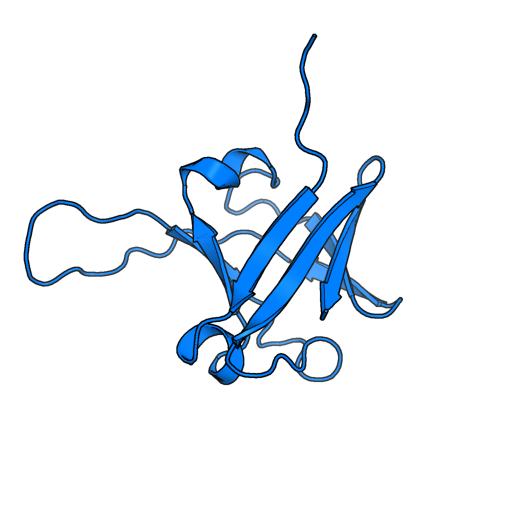2 ? -1.529 -9.287 -5.409 1.00 91.62 82 PRO A CA 1
ATOM 656 C C . PRO A 1 82 ? -1.083 -10.174 -6.572 1.00 91.62 82 PRO A C 1
ATOM 658 O O . PRO A 1 82 ? -0.228 -11.050 -6.423 1.00 91.62 82 PRO A O 1
ATOM 661 N N . ARG A 1 83 ? -1.618 -9.898 -7.760 1.00 92.25 83 ARG A N 1
ATOM 662 C CA . ARG A 1 83 ? -1.145 -10.472 -9.026 1.00 92.25 83 ARG A CA 1
ATOM 663 C C . ARG A 1 83 ? -0.395 -9.425 -9.842 1.00 92.25 83 ARG A C 1
ATOM 665 O O . ARG A 1 83 ? -0.681 -8.232 -9.750 1.00 92.25 83 ARG A O 1
ATOM 672 N N . PHE A 1 84 ? 0.525 -9.878 -10.692 1.00 91.75 84 PHE A N 1
ATOM 673 C CA . PHE A 1 84 ? 1.201 -8.986 -11.631 1.00 91.75 84 PHE A CA 1
ATOM 674 C C . PHE A 1 84 ? 0.186 -8.223 -12.484 1.00 91.75 84 PHE A C 1
ATOM 676 O O . PHE A 1 84 ? -0.718 -8.812 -13.076 1.00 91.75 84 PHE A O 1
ATOM 683 N N . GLY A 1 85 ? 0.347 -6.902 -12.549 1.00 90.88 85 GLY A N 1
ATOM 684 C CA . GLY A 1 85 ? -0.551 -6.045 -13.302 1.00 90.88 85 GLY A CA 1
ATOM 685 C C . GLY A 1 85 ? -1.928 -5.865 -12.663 1.00 90.88 85 GLY A C 1
ATOM 686 O O . GLY A 1 85 ? -2.793 -5.256 -13.291 1.00 90.88 85 GLY A O 1
ATOM 687 N N . GLN A 1 86 ? -2.139 -6.352 -11.440 1.00 93.44 86 GLN A N 1
ATOM 688 C CA . GLN A 1 86 ? -3.362 -6.092 -10.703 1.00 93.44 86 GLN A CA 1
ATOM 689 C C . GLN A 1 86 ? -3.448 -4.615 -10.326 1.00 93.44 86 GLN A C 1
ATOM 691 O O . GLN A 1 86 ? -2.439 -3.983 -9.996 1.00 93.44 86 GLN A O 1
ATOM 696 N N . MET A 1 87 ? -4.650 -4.052 -10.401 1.00 94.69 87 MET A N 1
ATOM 697 C CA . MET A 1 87 ? -4.886 -2.698 -9.930 1.00 94.69 87 MET A CA 1
ATOM 698 C C . MET A 1 87 ? -5.160 -2.735 -8.428 1.00 94.69 87 MET A C 1
ATOM 700 O O . MET A 1 87 ? -5.866 -3.600 -7.927 1.00 94.69 87 MET A O 1
ATOM 704 N N . ILE A 1 88 ? -4.576 -1.796 -7.702 1.00 94.56 88 ILE A N 1
ATOM 705 C CA . ILE A 1 88 ? -4.897 -1.547 -6.304 1.00 94.56 88 ILE A CA 1
ATOM 706 C C . ILE A 1 88 ? -5.573 -0.198 -6.174 1.00 94.56 88 ILE A C 1
ATOM 708 O O . ILE A 1 88 ? -5.313 0.717 -6.959 1.00 94.56 88 ILE A O 1
ATOM 712 N N . MET A 1 89 ? -6.389 -0.074 -5.141 1.00 94.69 89 MET A N 1
ATOM 713 C CA . MET A 1 89 ? -6.962 1.186 -4.707 1.00 94.69 89 MET A CA 1
ATOM 714 C C . MET A 1 89 ? -6.844 1.280 -3.192 1.00 94.69 89 MET A C 1
ATOM 716 O O . MET A 1 89 ? -7.254 0.368 -2.481 1.00 94.69 89 MET A O 1
ATOM 720 N N . ILE A 1 90 ? -6.269 2.373 -2.708 1.00 94.75 90 ILE A N 1
ATOM 721 C CA . ILE A 1 90 ? -6.207 2.722 -1.296 1.00 94.75 90 ILE A CA 1
ATOM 722 C C . ILE A 1 90 ? -7.077 3.953 -1.101 1.00 94.75 90 ILE A C 1
ATOM 724 O O . ILE A 1 90 ? -6.788 5.010 -1.648 1.00 94.75 90 ILE A O 1
ATOM 728 N N . GLU A 1 91 ? -8.144 3.807 -0.337 1.00 94.12 91 GLU A N 1
ATOM 729 C CA . GLU A 1 91 ? -9.079 4.877 -0.006 1.00 94.12 91 GLU A CA 1
ATOM 730 C C . GLU A 1 91 ? -8.817 5.355 1.423 1.00 94.12 91 GLU A C 1
ATOM 732 O O . GLU A 1 91 ? -8.606 4.534 2.316 1.0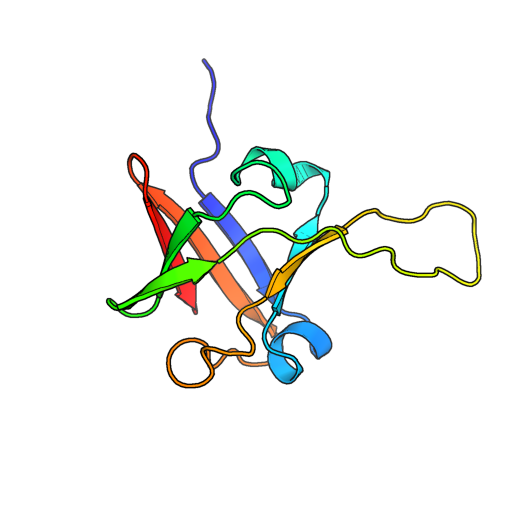0 94.12 91 GLU A O 1
ATOM 737 N N . LYS A 1 92 ? -8.825 6.668 1.649 1.00 91.12 92 LYS A N 1
ATOM 738 C CA . LYS A 1 92 ? -8.792 7.256 2.987 1.00 91.12 92 LYS A CA 1
ATOM 739 C C . LYS A 1 92 ? -10.224 7.581 3.402 1.00 91.12 92 LYS A C 1
ATOM 741 O O . LYS A 1 92 ? -10.828 8.491 2.847 1.00 91.12 92 LYS A O 1
ATOM 746 N N . VAL A 1 93 ? -10.744 6.843 4.378 1.00 87.38 93 VAL A N 1
ATOM 747 C CA . VAL A 1 93 ? -12.070 7.063 4.967 1.00 87.38 93 VAL A CA 1
ATOM 748 C C . VAL A 1 93 ? -11.861 7.528 6.402 1.00 87.38 93 VAL A C 1
ATOM 750 O O . VAL A 1 93 ? -11.352 6.765 7.223 1.00 87.38 93 VAL A O 1
ATOM 753 N N . ASP A 1 94 ? -12.215 8.782 6.680 1.00 82.38 94 ASP A N 1
ATOM 754 C CA . ASP A 1 94 ? -11.940 9.469 7.947 1.00 82.38 94 ASP A CA 1
ATOM 755 C C . ASP A 1 94 ? -10.432 9.451 8.293 1.00 82.38 94 ASP A C 1
ATOM 757 O O . ASP A 1 94 ? -9.639 10.180 7.688 1.00 82.38 94 ASP A O 1
ATOM 761 N N . ASP A 1 95 ? -10.026 8.578 9.219 1.00 81.12 95 ASP A N 1
ATOM 762 C CA . ASP A 1 95 ? -8.641 8.381 9.679 1.00 81.12 95 ASP A CA 1
ATOM 763 C C . ASP A 1 95 ? -8.094 6.974 9.351 1.00 81.12 95 ASP A C 1
ATOM 765 O O . ASP A 1 95 ? -7.007 6.585 9.775 1.00 81.12 95 ASP A O 1
ATOM 769 N N . GLN A 1 96 ? -8.842 6.177 8.584 1.00 87.75 96 GLN A N 1
ATOM 770 C CA . GLN A 1 96 ? -8.462 4.812 8.227 1.00 87.75 96 GLN A CA 1
ATOM 771 C C . GLN A 1 96 ? -8.176 4.692 6.730 1.00 87.75 96 GLN A C 1
ATOM 773 O O . GLN A 1 96 ? -8.929 5.179 5.885 1.00 87.75 96 GLN A O 1
ATOM 778 N N . PHE A 1 97 ? -7.104 3.977 6.385 1.00 93.94 97 PHE A N 1
ATOM 779 C CA . PHE A 1 97 ? -6.800 3.630 5.000 1.00 93.94 97 PHE A CA 1
ATOM 780 C C . PHE A 1 97 ? -7.377 2.256 4.680 1.00 93.94 97 PHE A C 1
ATOM 782 O O . PHE A 1 97 ? -7.217 1.321 5.459 1.00 93.94 97 PHE A O 1
ATOM 789 N N . LYS A 1 98 ? 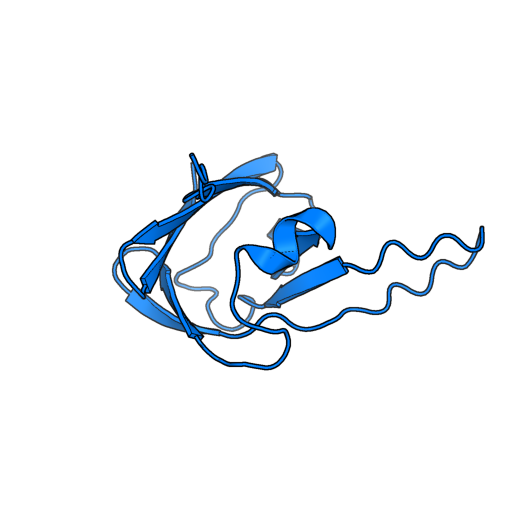-8.023 2.104 3.526 1.00 94.56 98 LYS A N 1
ATOM 790 C CA . LYS A 1 98 ? -8.619 0.843 3.074 1.00 94.56 98 LYS A CA 1
ATOM 791 C C . LYS A 1 98 ? -8.015 0.440 1.744 1.00 94.56 98 LYS A C 1
ATOM 793 O O . LYS A 1 98 ? -8.191 1.145 0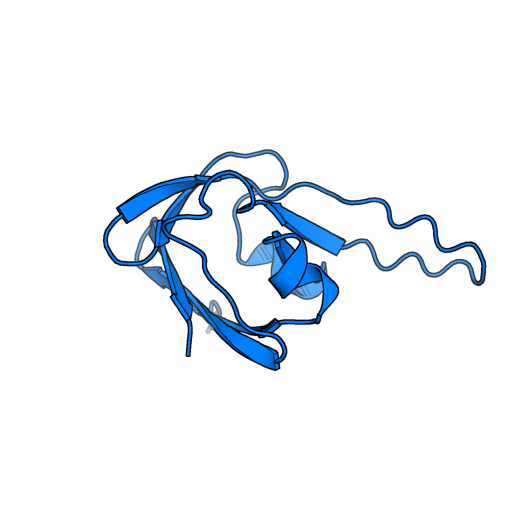.758 1.00 94.56 98 LYS A O 1
ATOM 798 N N . LEU A 1 99 ? -7.327 -0.695 1.708 1.00 94.44 99 LEU A N 1
ATOM 799 C CA . LEU A 1 99 ? -6.757 -1.260 0.492 1.00 94.44 99 LEU A CA 1
ATOM 800 C C . LEU A 1 99 ? -7.725 -2.263 -0.130 1.00 94.44 99 LEU A C 1
ATOM 802 O O . LEU A 1 99 ? -8.195 -3.191 0.528 1.00 94.44 99 LEU A O 1
ATOM 806 N N . ARG A 1 100 ? -7.960 -2.109 -1.431 1.00 92.88 100 ARG A N 1
ATOM 807 C CA . ARG A 1 100 ? -8.699 -3.051 -2.270 1.00 92.88 100 ARG A CA 1
ATOM 808 C C . ARG A 1 100 ? -7.832 -3.496 -3.438 1.00 92.88 100 ARG A C 1
ATOM 810 O O . ARG A 1 100 ? -7.168 -2.680 -4.079 1.00 92.88 100 ARG A O 1
ATOM 817 N N . LEU A 1 101 ? -7.860 -4.795 -3.697 1.00 91.19 101 LEU A N 1
ATOM 818 C CA . LEU A 1 101 ? -7.342 -5.396 -4.918 1.00 91.19 101 LEU A CA 1
ATOM 819 C C . LEU A 1 101 ? -8.490 -5.402 -5.938 1.00 91.19 101 LEU A C 1
ATOM 821 O O . LEU A 1 101 ? -9.554 -5.939 -5.635 1.00 91.19 101 LEU A O 1
ATOM 825 N N . LEU A 1 102 ? -8.291 -4.768 -7.092 1.00 90.06 102 LEU A N 1
ATOM 826 C CA . LEU A 1 102 ? -9.262 -4.677 -8.188 1.00 90.06 102 LEU A CA 1
ATOM 827 C C . LEU A 1 102 ? -8.939 -5.675 -9.307 1.00 90.06 102 LEU A C 1
ATOM 829 O O . LEU A 1 102 ? -7.778 -6.152 -9.375 1.00 90.06 102 LEU A O 1
#

Solvent-accessible surface area (backbone atoms only — not comparable to full-atom values): 5991 Å² total; per-residue (Å²): 134,86,78,72,74,50,61,54,68,49,68,36,48,59,65,30,27,74,63,26,33,42,82,36,51,57,92,55,43,79,74,49,68,60,71,73,44,74,44,56,36,32,32,86,91,41,78,42,81,38,39,34,38,80,43,85,63,85,63,93,67,68,100,69,68,74,62,31,29,33,40,67,39,54,92,39,58,91,64,53,76,60,47,66,64,30,37,37,37,36,35,55,56,95,93,40,33,38,49,43,84,95